Protein AF-A0A8J5D439-F1 (afdb_monomer_lite)

Structure (mmCIF, N/CA/C/O backbone):
data_AF-A0A8J5D439-F1
#
_entry.id   AF-A0A8J5D439-F1
#
loop_
_atom_site.group_PDB
_atom_site.id
_atom_site.type_symbol
_atom_site.label_atom_id
_atom_site.label_alt_id
_atom_site.label_comp_id
_atom_site.label_asym_id
_atom_site.label_entity_id
_atom_site.label_seq_id
_atom_site.pdbx_PDB_ins_code
_atom_site.Cartn_x
_atom_site.Cartn_y
_atom_site.Cartn_z
_atom_site.occupancy
_atom_site.B_iso_or_equiv
_atom_site.auth_seq_id
_atom_site.auth_comp_id
_atom_site.auth_asym_id
_atom_site.auth_atom_id
_atom_site.pdbx_PDB_model_num
ATOM 1 N N . MET A 1 1 ? -30.158 6.235 4.746 1.00 55.41 1 MET A N 1
ATOM 2 C CA . MET A 1 1 ? -29.825 7.606 5.210 1.00 55.41 1 MET A CA 1
ATOM 3 C C . MET A 1 1 ? -28.333 7.935 5.129 1.00 55.41 1 MET A C 1
ATOM 5 O O . MET A 1 1 ? -28.033 9.006 4.632 1.00 55.41 1 MET A O 1
ATOM 9 N N . ILE A 1 2 ? -27.408 7.058 5.553 1.00 62.84 2 ILE A N 1
ATOM 10 C CA . ILE A 1 2 ? -25.950 7.314 5.440 1.00 62.84 2 ILE A CA 1
ATOM 11 C C . ILE A 1 2 ? -25.369 6.934 4.065 1.00 62.84 2 ILE A C 1
ATOM 13 O O . ILE A 1 2 ? -24.533 7.663 3.552 1.00 62.84 2 ILE A O 1
ATOM 17 N N . LEU A 1 3 ? -25.813 5.827 3.459 1.00 65.00 3 LEU A N 1
ATOM 18 C CA . LEU A 1 3 ? -25.300 5.359 2.161 1.00 65.00 3 LEU A CA 1
ATOM 19 C C . LEU A 1 3 ? -26.271 5.671 1.010 1.00 65.00 3 LEU A C 1
ATOM 21 O O . LEU A 1 3 ? -25.867 6.266 0.022 1.00 65.00 3 LEU A O 1
ATOM 25 N N . ASP A 1 4 ? -27.566 5.395 1.196 1.00 68.25 4 ASP A N 1
ATOM 26 C CA . ASP A 1 4 ? -28.571 5.505 0.114 1.00 68.25 4 ASP A CA 1
ATOM 27 C C . ASP A 1 4 ? -29.513 6.720 0.260 1.00 68.25 4 ASP A C 1
ATOM 29 O O . ASP A 1 4 ? -30.624 6.761 -0.277 1.00 68.25 4 ASP A O 1
ATOM 33 N N . GLY A 1 5 ? -29.096 7.714 1.053 1.00 67.31 5 GLY A N 1
ATOM 34 C CA . GLY A 1 5 ? -29.868 8.934 1.297 1.00 67.31 5 GLY A CA 1
ATOM 35 C C . GLY A 1 5 ? -31.157 8.725 2.118 1.00 67.31 5 GLY A C 1
ATOM 36 O O . GLY A 1 5 ? -31.416 7.632 2.639 1.00 67.31 5 GLY A O 1
ATOM 37 N N . PRO A 1 6 ? -31.944 9.793 2.345 1.00 72.69 6 PRO A N 1
ATOM 38 C CA . PRO A 1 6 ? -33.105 9.770 3.241 1.00 72.69 6 PRO A CA 1
ATOM 39 C C . PRO A 1 6 ? -34.383 9.182 2.619 1.00 72.69 6 PRO A C 1
ATOM 41 O O . PRO A 1 6 ? -35.337 8.920 3.344 1.00 72.69 6 PRO A O 1
ATOM 44 N N . ASN A 1 7 ? -34.437 8.973 1.301 1.00 70.75 7 ASN A N 1
ATOM 45 C CA . ASN A 1 7 ? -35.656 8.532 0.622 1.00 70.7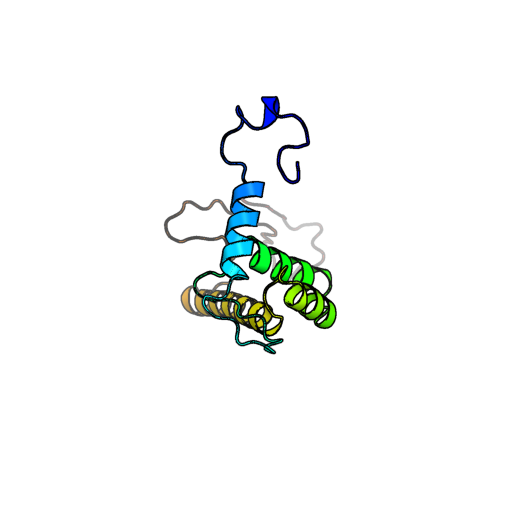5 7 ASN A CA 1
ATOM 46 C C . ASN A 1 7 ? -35.813 7.001 0.689 1.00 70.75 7 ASN A C 1
ATOM 48 O O . ASN A 1 7 ? -34.895 6.254 0.375 1.00 70.75 7 ASN A O 1
ATOM 52 N N . ILE A 1 8 ? -36.991 6.519 1.091 1.00 63.66 8 ILE A N 1
ATOM 53 C CA . ILE A 1 8 ? -37.266 5.083 1.246 1.00 63.66 8 ILE A CA 1
ATOM 54 C C . ILE A 1 8 ? -37.411 4.374 -0.110 1.00 63.66 8 ILE A C 1
ATOM 56 O O . ILE A 1 8 ? -37.122 3.189 -0.221 1.00 63.66 8 ILE A O 1
ATOM 60 N N . LYS A 1 9 ? -37.795 5.111 -1.165 1.00 64.62 9 LYS A N 1
ATOM 61 C CA . LYS A 1 9 ? -37.942 4.568 -2.526 1.00 64.62 9 LYS A CA 1
ATOM 62 C C . LYS A 1 9 ? -36.598 4.331 -3.225 1.00 64.62 9 LYS A C 1
ATOM 64 O O . LYS A 1 9 ? -36.529 3.467 -4.089 1.00 64.62 9 LYS A O 1
ATOM 69 N N . SER A 1 10 ? -35.539 5.058 -2.846 1.00 59.28 10 SER A N 1
ATOM 70 C CA . SER A 1 10 ? -34.174 4.816 -3.343 1.00 59.28 10 SER A CA 1
ATOM 71 C C . SER A 1 10 ? -33.482 3.649 -2.630 1.00 59.28 10 SER A C 1
ATOM 73 O O . SER A 1 10 ? -32.544 3.084 -3.169 1.00 59.28 10 SER A O 1
ATOM 75 N N . GLN A 1 11 ? -33.966 3.243 -1.451 1.00 59.56 11 GLN A N 1
ATOM 76 C CA . GLN A 1 11 ? -33.376 2.162 -0.647 1.00 59.56 11 GLN A CA 1
ATOM 77 C C . GLN A 1 11 ? -33.795 0.754 -1.098 1.00 59.56 11 GLN A C 1
ATOM 79 O O . GLN A 1 11 ? -33.165 -0.222 -0.709 1.00 59.56 11 GLN A O 1
ATOM 84 N N . SER A 1 12 ? -34.876 0.627 -1.873 1.00 57.31 12 SER A N 1
ATOM 85 C CA . SER A 1 12 ? -35.456 -0.674 -2.252 1.00 57.31 12 SER A CA 1
ATOM 86 C C . SER A 1 12 ? -35.091 -1.134 -3.668 1.00 57.31 12 SER A C 1
ATOM 88 O O . SER A 1 12 ? -35.396 -2.270 -4.019 1.00 57.31 12 SER A O 1
ATOM 90 N N . GLY A 1 13 ? -34.504 -0.252 -4.489 1.00 58.31 13 GLY A N 1
ATOM 91 C CA . GLY A 1 13 ? -34.258 -0.494 -5.917 1.00 58.31 13 GLY A CA 1
ATOM 92 C C . GLY A 1 13 ? -32.789 -0.662 -6.309 1.00 58.31 13 GLY A C 1
ATOM 93 O O . GLY A 1 13 ? -32.514 -1.336 -7.299 1.00 58.31 13 GLY A O 1
ATOM 94 N N . ASP A 1 14 ? -31.856 -0.097 -5.541 1.00 62.00 14 ASP A N 1
ATOM 95 C CA . ASP A 1 14 ? -30.428 -0.199 -5.840 1.00 62.00 14 ASP A CA 1
ATOM 96 C C . ASP A 1 14 ? -29.829 -1.452 -5.196 1.00 62.00 14 ASP A C 1
ATOM 98 O O . ASP A 1 14 ? -29.943 -1.694 -3.993 1.00 62.00 14 ASP A O 1
ATOM 102 N N . GLY A 1 15 ? -29.189 -2.278 -6.026 1.00 66.19 15 GLY A N 1
ATOM 103 C CA . GLY A 1 15 ? -28.398 -3.413 -5.567 1.00 66.19 15 GLY A CA 1
ATOM 104 C C . GLY A 1 15 ? -27.252 -2.977 -4.648 1.00 66.19 15 GLY A C 1
ATOM 105 O O . GLY A 1 15 ? -26.940 -1.797 -4.505 1.00 66.19 15 GLY A O 1
ATOM 106 N N . VAL A 1 16 ? -26.589 -3.950 -4.023 1.00 70.69 16 VAL A N 1
ATOM 107 C CA . VAL A 1 16 ? -25.477 -3.699 -3.097 1.00 70.69 16 VAL A CA 1
ATOM 108 C C . VAL A 1 16 ? -24.416 -2.792 -3.744 1.00 70.69 16 VAL A C 1
ATOM 110 O O . VAL A 1 16 ? -23.696 -3.208 -4.653 1.00 70.69 16 VAL A O 1
ATOM 113 N N . THR A 1 17 ? -24.289 -1.554 -3.258 1.00 81.25 17 THR A N 1
ATOM 114 C CA . THR A 1 17 ? -23.306 -0.600 -3.786 1.00 81.25 17 THR A CA 1
ATOM 115 C C . THR A 1 17 ? -21.889 -0.930 -3.299 1.00 81.25 17 THR A C 1
ATOM 117 O O . THR A 1 17 ? -21.675 -1.496 -2.220 1.00 81.25 17 THR A O 1
ATOM 120 N N . ARG A 1 18 ? -20.871 -0.541 -4.082 1.00 82.06 18 ARG A N 1
ATOM 121 C CA . ARG A 1 18 ? -19.452 -0.701 -3.700 1.00 82.06 18 ARG A CA 1
ATOM 122 C C . ARG A 1 18 ? -19.104 0.018 -2.393 1.00 82.06 18 ARG A C 1
ATOM 124 O O . ARG A 1 18 ? -18.247 -0.462 -1.649 1.00 82.06 18 ARG A O 1
ATOM 131 N N . ALA A 1 19 ? -19.775 1.135 -2.112 1.00 82.44 19 ALA A N 1
ATOM 132 C CA . ALA A 1 19 ? -19.631 1.865 -0.860 1.00 82.44 19 ALA A CA 1
ATOM 133 C C . ALA A 1 19 ? -20.133 1.012 0.312 1.00 82.44 19 ALA A C 1
ATOM 135 O O . ALA A 1 19 ? -19.385 0.795 1.261 1.00 82.44 19 ALA A O 1
ATOM 136 N N . THR A 1 20 ? -21.329 0.424 0.191 1.00 84.38 20 THR A N 1
ATOM 137 C CA . THR A 1 20 ? -21.895 -0.472 1.210 1.00 84.38 20 THR A CA 1
ATOM 138 C C . THR A 1 20 ? -20.994 -1.673 1.490 1.00 84.38 20 THR A C 1
ATOM 140 O O . THR A 1 20 ? -20.753 -1.991 2.655 1.00 84.38 20 THR A O 1
ATOM 143 N N . LEU A 1 21 ? -20.427 -2.303 0.454 1.00 85.81 21 LEU A N 1
ATOM 144 C CA . LEU A 1 21 ? -19.465 -3.402 0.630 1.00 85.81 21 LEU A CA 1
ATOM 145 C C . LEU A 1 21 ? -18.200 -2.951 1.356 1.00 85.81 21 LEU A C 1
ATOM 147 O O . LEU A 1 21 ? -17.787 -3.607 2.307 1.00 85.81 21 LEU A O 1
ATOM 151 N N . SER A 1 22 ? -17.617 -1.827 0.939 1.00 85.75 22 SER A N 1
ATOM 152 C CA . SER A 1 22 ? -16.405 -1.280 1.560 1.00 85.75 22 SER A CA 1
ATOM 153 C C . SER A 1 22 ? -16.639 -0.936 3.030 1.00 85.75 22 SER A C 1
ATOM 155 O O . SER A 1 22 ? -15.811 -1.259 3.877 1.00 85.75 22 SER A O 1
ATOM 157 N N . THR A 1 23 ? -17.791 -0.344 3.360 1.00 85.31 23 THR A N 1
ATOM 158 C CA . THR A 1 23 ? -18.168 -0.040 4.745 1.00 85.31 23 THR A CA 1
ATOM 159 C C . THR A 1 23 ? -18.406 -1.313 5.555 1.00 85.31 23 THR A C 1
ATOM 161 O O . THR A 1 23 ? -17.909 -1.417 6.672 1.00 85.31 23 THR A O 1
ATOM 164 N N . ALA A 1 24 ? -19.109 -2.309 5.009 1.00 86.56 24 ALA A N 1
ATOM 165 C CA . ALA A 1 24 ? -19.336 -3.583 5.693 1.00 86.56 24 ALA A CA 1
ATOM 166 C C . ALA A 1 24 ? -18.020 -4.326 5.970 1.00 86.56 24 ALA A C 1
ATOM 168 O O . ALA A 1 24 ? -17.798 -4.823 7.073 1.00 86.56 24 ALA A O 1
ATOM 169 N N . GLN A 1 25 ? -17.125 -4.355 4.985 1.00 86.75 25 GLN A N 1
ATOM 170 C CA . GLN A 1 25 ? -15.772 -4.881 5.111 1.00 86.75 25 GLN A CA 1
ATOM 171 C C . GLN A 1 25 ? -14.990 -4.133 6.198 1.00 86.75 25 GLN A C 1
ATOM 173 O O . GLN A 1 25 ? -14.427 -4.760 7.095 1.00 86.75 25 GLN A O 1
ATOM 178 N N . LEU A 1 26 ? -15.010 -2.799 6.177 1.00 86.50 26 LEU A N 1
ATOM 179 C CA . LEU A 1 26 ? -14.338 -1.975 7.179 1.00 86.50 26 LEU A CA 1
ATOM 180 C C . LEU A 1 26 ? -14.863 -2.248 8.595 1.00 86.50 26 LEU A C 1
ATOM 182 O O . LEU A 1 26 ? -14.077 -2.364 9.534 1.00 86.50 26 LEU A O 1
ATOM 186 N N . LEU A 1 27 ? -16.179 -2.409 8.751 1.00 85.25 27 LEU A N 1
ATOM 187 C CA . LEU A 1 27 ? -16.792 -2.801 10.020 1.00 85.25 27 LEU A CA 1
ATOM 188 C C . LEU A 1 27 ? -16.306 -4.182 10.470 1.00 85.25 27 LEU A C 1
ATOM 190 O O . LEU A 1 27 ? -15.975 -4.351 11.640 1.00 85.25 27 LEU A O 1
ATOM 194 N N . GLN A 1 28 ? -16.203 -5.157 9.562 1.00 83.31 28 GLN A N 1
ATOM 195 C CA . GLN A 1 28 ? -15.673 -6.485 9.889 1.00 83.31 28 GLN A CA 1
ATOM 196 C C . GLN A 1 28 ? -14.199 -6.442 10.306 1.00 83.31 28 GLN A C 1
ATOM 198 O O . GLN A 1 28 ? -13.830 -7.119 11.268 1.00 83.31 28 GLN A O 1
ATOM 203 N N . TYR A 1 29 ? -13.379 -5.644 9.620 1.00 82.88 29 TYR A N 1
ATOM 204 C CA . TYR A 1 29 ? -11.961 -5.450 9.930 1.00 82.88 29 TYR A CA 1
ATOM 205 C C . TYR A 1 29 ? -11.748 -4.832 11.318 1.00 82.88 29 TYR A C 1
ATOM 207 O O . TYR A 1 29 ? -10.877 -5.274 12.067 1.00 82.88 29 TYR A O 1
ATOM 215 N N . ASN A 1 30 ? -12.586 -3.854 11.673 1.00 80.62 30 ASN A N 1
ATOM 216 C CA . ASN A 1 30 ? -12.556 -3.166 12.964 1.00 80.62 30 ASN A CA 1
ATOM 217 C C . ASN A 1 30 ? -13.275 -3.934 14.091 1.00 80.62 30 ASN A C 1
ATOM 219 O O . ASN A 1 30 ? -13.079 -3.648 15.275 1.00 80.62 30 ASN A O 1
ATOM 223 N N . SER A 1 31 ? -14.136 -4.899 13.755 1.00 74.75 31 SER A N 1
ATOM 224 C CA . SER A 1 31 ? -14.892 -5.666 14.745 1.00 74.75 31 SER A CA 1
ATOM 225 C C . SER A 1 31 ? -14.001 -6.654 15.503 1.00 74.75 31 SER A C 1
ATOM 227 O O . SER A 1 31 ? -13.220 -7.402 14.919 1.00 74.75 31 SER A O 1
ATOM 229 N N . SER A 1 32 ? -14.167 -6.716 16.827 1.00 68.31 32 SER A N 1
ATOM 230 C CA . SER A 1 32 ? -13.517 -7.725 17.668 1.00 68.31 32 SER A CA 1
ATOM 231 C C . SER A 1 32 ? -14.566 -8.615 18.334 1.00 68.31 32 SER A C 1
ATOM 233 O O . SER A 1 32 ? -15.545 -8.125 18.888 1.00 68.31 32 SER A O 1
ATOM 235 N N . ILE A 1 33 ? -14.360 -9.938 18.284 1.00 61.69 33 ILE A N 1
ATOM 236 C CA . ILE A 1 33 ? -15.323 -10.945 18.780 1.00 61.69 33 ILE A CA 1
ATOM 237 C C . ILE A 1 33 ? -15.581 -10.782 20.290 1.00 61.69 33 ILE A C 1
ATOM 239 O O . ILE A 1 33 ? -16.681 -11.040 20.769 1.00 61.69 33 ILE A O 1
ATOM 243 N N . ARG A 1 34 ? -14.568 -10.352 21.056 1.00 61.62 34 ARG A N 1
ATOM 244 C CA . ARG A 1 34 ? -14.669 -10.048 22.492 1.00 61.62 34 ARG A CA 1
ATOM 245 C C . ARG A 1 34 ? -13.739 -8.887 22.836 1.00 61.62 34 ARG A C 1
ATOM 247 O O . ARG A 1 34 ? -12.524 -9.083 22.940 1.00 61.62 34 ARG A O 1
ATOM 254 N N . ARG A 1 35 ? -14.296 -7.693 23.041 1.00 61.44 35 ARG A N 1
ATOM 255 C CA . ARG A 1 35 ? -13.567 -6.566 23.638 1.00 61.44 35 ARG A CA 1
ATOM 256 C C . ARG A 1 35 ? -13.636 -6.714 25.156 1.00 61.44 35 ARG A C 1
ATOM 258 O O . ARG A 1 35 ? -14.727 -6.792 25.715 1.00 61.44 35 ARG A O 1
ATOM 265 N N . ARG A 1 36 ? -12.488 -6.802 25.834 1.00 64.38 36 ARG A N 1
ATOM 266 C CA . ARG A 1 36 ? -12.475 -6.734 27.305 1.00 64.38 36 ARG A CA 1
ATOM 267 C C . ARG A 1 36 ? -12.909 -5.328 27.719 1.00 64.38 36 ARG A C 1
ATOM 269 O O . ARG A 1 36 ? -12.472 -4.352 27.110 1.00 64.38 36 ARG A O 1
ATOM 276 N N . VAL A 1 37 ? -13.748 -5.229 28.745 1.00 63.31 37 VAL A N 1
ATOM 277 C CA . VAL A 1 37 ? -14.105 -3.943 29.358 1.00 63.31 37 VAL A CA 1
ATOM 278 C C . VAL A 1 37 ? -12.807 -3.247 29.791 1.00 63.31 37 VAL A C 1
ATOM 280 O O . VAL A 1 37 ? -11.976 -3.868 30.449 1.00 63.31 37 VAL A O 1
ATOM 283 N N . GLY A 1 38 ? -12.593 -2.006 29.343 1.00 67.50 38 GLY A N 1
ATOM 284 C CA . GLY A 1 38 ? -11.359 -1.238 29.584 1.00 67.50 38 GLY A CA 1
ATOM 285 C C . GLY A 1 38 ? -10.242 -1.403 28.539 1.00 67.50 38 GLY A C 1
ATOM 286 O O . GLY A 1 38 ? -9.194 -0.781 28.672 1.00 67.50 38 GLY A O 1
ATOM 287 N N . SER A 1 39 ? -10.433 -2.206 27.486 1.00 68.06 39 SER A N 1
ATOM 288 C CA . SER A 1 39 ? -9.440 -2.360 26.410 1.00 68.06 39 SER A CA 1
ATOM 289 C C . SER A 1 39 ? -9.508 -1.201 25.406 1.00 68.06 39 SER A C 1
ATOM 291 O O . SER A 1 39 ? -10.472 -1.067 24.645 1.00 68.06 39 SER A O 1
ATOM 293 N N . THR A 1 40 ? -8.449 -0.392 25.380 1.00 63.88 40 THR A N 1
ATOM 294 C CA . THR A 1 40 ? -8.216 0.680 24.394 1.00 63.88 40 THR A CA 1
ATOM 295 C C . THR A 1 40 ? -7.681 0.156 23.062 1.00 63.88 40 THR A C 1
ATOM 297 O O . THR A 1 40 ? -7.799 0.823 22.044 1.00 63.88 40 THR A O 1
ATOM 300 N N . THR A 1 41 ? -7.146 -1.063 23.049 1.00 60.56 41 THR A N 1
ATOM 301 C CA . THR A 1 41 ? -6.533 -1.687 21.878 1.00 60.56 41 THR A CA 1
ATOM 302 C C . THR A 1 41 ? -7.560 -2.016 20.798 1.00 60.56 41 THR A C 1
ATOM 304 O O . THR A 1 41 ? -8.460 -2.838 20.995 1.00 60.56 41 THR A O 1
ATOM 307 N N . VAL A 1 42 ? -7.399 -1.395 19.629 1.00 62.16 42 VAL A N 1
ATOM 308 C CA . VAL A 1 42 ? -8.140 -1.748 18.417 1.00 62.16 42 VAL A CA 1
ATOM 309 C C . VAL A 1 42 ? -7.577 -3.069 17.889 1.00 62.16 42 VAL A C 1
ATOM 311 O O . VAL A 1 42 ? -6.395 -3.178 17.569 1.00 62.16 42 VAL A O 1
ATOM 314 N N . ARG A 1 43 ? -8.404 -4.120 17.859 1.00 63.09 43 ARG A N 1
ATOM 315 C CA . ARG A 1 43 ? -8.005 -5.430 17.324 1.00 63.09 43 ARG A CA 1
ATOM 316 C C . ARG A 1 43 ? -8.373 -5.512 15.852 1.00 63.09 43 ARG A C 1
ATOM 318 O O . ARG A 1 43 ? -9.434 -6.019 15.510 1.00 63.09 43 ARG A O 1
ATOM 325 N N . HIS A 1 44 ? -7.466 -5.045 15.009 1.00 71.81 44 HIS A N 1
ATOM 326 C CA . HIS A 1 44 ? -7.514 -5.309 13.580 1.00 71.81 44 HIS A CA 1
ATOM 327 C C . HIS A 1 44 ? -7.117 -6.759 13.301 1.00 71.81 44 HIS A C 1
ATOM 329 O O . HIS A 1 44 ? -6.065 -7.223 13.749 1.00 71.81 44 HIS A O 1
ATOM 335 N N . ASN A 1 45 ? -7.967 -7.495 12.584 1.00 69.44 45 ASN A N 1
ATOM 336 C CA . ASN A 1 45 ? -7.627 -8.841 12.137 1.00 69.44 45 ASN A CA 1
ATOM 337 C C . ASN A 1 45 ? -6.907 -8.765 10.785 1.00 69.44 45 ASN A C 1
ATOM 339 O O . ASN A 1 45 ? -7.506 -8.358 9.792 1.00 69.44 45 ASN A O 1
ATOM 343 N N . LYS A 1 46 ? -5.645 -9.205 10.758 1.00 69.75 46 LYS A N 1
ATOM 344 C CA . LYS A 1 46 ? -4.797 -9.226 9.561 1.00 69.75 46 LYS A CA 1
ATOM 345 C C . LYS A 1 46 ? -5.387 -10.077 8.431 1.00 69.75 46 LYS A C 1
ATOM 347 O O . LYS A 1 46 ? -5.356 -9.662 7.280 1.00 69.75 46 LYS A O 1
ATOM 352 N N . ASP A 1 47 ? -6.011 -11.207 8.768 1.00 73.62 47 ASP A N 1
ATOM 353 C CA . ASP A 1 47 ? -6.666 -12.112 7.805 1.00 73.62 47 ASP A CA 1
ATOM 354 C C . ASP A 1 47 ? -7.946 -11.510 7.211 1.00 73.62 47 ASP A C 1
ATOM 356 O O . ASP A 1 47 ? -8.507 -12.020 6.243 1.00 73.62 47 ASP A O 1
ATOM 360 N N . ARG A 1 48 ? -8.435 -10.427 7.821 1.00 76.50 48 ARG A N 1
ATOM 361 C CA . ARG A 1 48 ? -9.588 -9.653 7.366 1.00 76.50 48 ARG A CA 1
ATOM 362 C C . ARG A 1 48 ? -9.179 -8.243 6.968 1.00 76.50 48 ARG A C 1
ATOM 364 O O . ARG A 1 48 ? -10.034 -7.365 6.982 1.00 76.50 48 ARG A O 1
ATOM 371 N N . GLU A 1 49 ? -7.900 -7.999 6.672 1.00 82.69 49 GLU A N 1
ATOM 372 C CA . GLU A 1 49 ? -7.469 -6.725 6.103 1.00 82.69 49 GLU A CA 1
ATOM 373 C C . GLU A 1 49 ? -8.280 -6.450 4.840 1.00 82.69 49 GLU A C 1
ATOM 375 O O . GLU A 1 49 ? -8.405 -7.291 3.949 1.00 82.69 49 GLU A O 1
ATOM 380 N N . THR A 1 50 ? -8.877 -5.266 4.787 1.00 85.50 50 THR A N 1
ATOM 381 C CA . THR A 1 50 ? -9.760 -4.901 3.685 1.00 85.50 50 THR A CA 1
ATOM 382 C C . THR A 1 50 ? -9.016 -4.016 2.694 1.00 85.50 50 THR A C 1
ATOM 384 O O . THR A 1 50 ? -8.100 -3.287 3.090 1.00 85.50 50 THR A O 1
ATOM 387 N N . PRO A 1 51 ? -9.385 -4.047 1.400 1.00 89.06 51 PRO A N 1
ATOM 388 C CA . PRO A 1 51 ? -8.672 -3.278 0.383 1.00 89.06 51 PRO A CA 1
ATOM 389 C C . PRO A 1 51 ? -8.617 -1.775 0.684 1.00 89.06 51 PRO A C 1
ATOM 391 O O . PRO A 1 51 ? -7.618 -1.127 0.388 1.00 89.06 51 PRO A O 1
ATOM 394 N N . LEU A 1 52 ? -9.668 -1.221 1.300 1.00 91.19 52 LEU A N 1
ATOM 395 C CA . LEU A 1 52 ? -9.789 0.215 1.543 1.00 91.19 52 LEU A CA 1
ATOM 396 C C . LEU A 1 52 ? -8.750 0.750 2.560 1.00 91.19 52 LEU A C 1
ATOM 398 O O . LEU A 1 52 ? -7.984 1.625 2.167 1.00 91.19 52 LEU A O 1
ATOM 402 N N . PRO A 1 53 ? -8.634 0.247 3.807 1.00 92.12 53 PRO A N 1
ATOM 403 C CA . PRO A 1 53 ? -7.588 0.661 4.749 1.00 92.12 53 PRO A CA 1
ATOM 404 C C . PRO A 1 53 ? -6.162 0.482 4.234 1.00 92.12 53 PRO A C 1
ATOM 406 O O . PRO A 1 53 ? -5.313 1.328 4.509 1.00 92.12 53 PRO A O 1
ATOM 409 N N . ILE A 1 54 ? -5.894 -0.592 3.478 1.00 93.81 54 ILE A N 1
ATOM 410 C CA . ILE A 1 54 ? -4.587 -0.801 2.837 1.00 93.81 54 ILE A CA 1
ATOM 411 C C . ILE A 1 54 ? -4.328 0.320 1.830 1.00 93.81 54 ILE A C 1
ATOM 413 O O . ILE A 1 54 ? -3.283 0.968 1.876 1.00 93.81 54 ILE A O 1
ATOM 417 N N . TYR A 1 55 ? -5.289 0.566 0.935 1.00 95.19 55 TYR A N 1
ATOM 418 C CA . TYR A 1 55 ? -5.182 1.598 -0.090 1.00 95.19 55 TYR A CA 1
ATOM 419 C C . TYR A 1 55 ? -5.009 2.993 0.519 1.00 95.19 55 TYR A C 1
ATOM 421 O O . TYR A 1 55 ? -4.137 3.741 0.077 1.00 95.19 55 TYR A O 1
ATOM 429 N N . VAL A 1 56 ? -5.794 3.331 1.547 1.00 95.88 56 VAL A N 1
ATOM 430 C CA . VAL A 1 56 ? -5.685 4.601 2.279 1.00 95.88 56 VAL A CA 1
ATOM 431 C C . VAL A 1 56 ? -4.292 4.738 2.888 1.00 95.88 56 VAL A C 1
ATOM 433 O O . VAL A 1 56 ? -3.623 5.737 2.626 1.00 95.88 56 VAL A O 1
ATOM 436 N N . GLY A 1 57 ? -3.820 3.726 3.622 1.00 96.31 57 GLY A N 1
ATOM 437 C CA . GLY A 1 57 ? -2.508 3.752 4.268 1.00 96.31 57 GLY A CA 1
ATOM 438 C C . GLY A 1 57 ? -1.358 3.924 3.274 1.00 96.31 57 GLY A C 1
ATOM 439 O O . GLY A 1 57 ? -0.541 4.834 3.420 1.00 96.31 57 GLY A O 1
ATOM 440 N N . LEU A 1 58 ? -1.330 3.109 2.215 1.00 97.12 58 LEU A N 1
ATOM 441 C CA . LEU A 1 58 ? -0.303 3.187 1.168 1.00 97.12 58 LEU A CA 1
ATOM 442 C C . LEU A 1 58 ? -0.350 4.521 0.414 1.00 97.12 58 LEU A C 1
ATOM 444 O O . LEU A 1 58 ? 0.690 5.138 0.196 1.00 97.12 58 LEU A O 1
ATOM 448 N N . THR A 1 59 ? -1.540 4.996 0.037 1.00 97.62 59 THR A N 1
ATOM 449 C CA . THR A 1 59 ? -1.697 6.229 -0.752 1.00 97.62 59 THR A CA 1
ATOM 450 C C . THR A 1 59 ? -1.317 7.465 0.054 1.00 97.62 59 THR A C 1
ATOM 452 O O . THR A 1 59 ? -0.605 8.339 -0.446 1.00 97.62 59 THR A O 1
ATOM 455 N N . VAL A 1 60 ? -1.772 7.553 1.307 1.00 97.69 60 VAL A N 1
ATOM 456 C CA . VAL A 1 60 ? -1.422 8.667 2.196 1.00 97.69 60 VAL A CA 1
ATOM 457 C C . VAL A 1 60 ? 0.072 8.649 2.484 1.00 97.69 60 VAL A C 1
ATOM 459 O O . VAL A 1 60 ? 0.711 9.703 2.408 1.00 97.69 60 VAL A O 1
ATOM 462 N N . HIS A 1 61 ? 0.647 7.470 2.742 1.00 97.50 61 HIS A N 1
ATOM 463 C CA . HIS A 1 61 ? 2.080 7.348 2.953 1.00 97.50 61 HIS A CA 1
ATOM 464 C C . HIS A 1 61 ? 2.848 7.795 1.715 1.00 97.50 61 HIS A C 1
ATOM 466 O O . HIS A 1 61 ? 3.667 8.686 1.854 1.00 97.50 61 HIS A O 1
ATOM 472 N N . ALA A 1 62 ? 2.526 7.298 0.517 1.00 96.56 62 ALA A N 1
ATOM 473 C CA . ALA A 1 62 ? 3.218 7.652 -0.724 1.00 96.56 62 ALA A CA 1
ATOM 474 C C . ALA A 1 62 ? 3.177 9.156 -1.044 1.00 96.56 62 ALA A C 1
ATOM 476 O O . ALA A 1 62 ? 4.142 9.695 -1.582 1.00 96.56 62 ALA A O 1
ATOM 477 N N . ARG A 1 63 ? 2.079 9.844 -0.700 1.00 97.75 63 ARG A N 1
ATOM 478 C CA . ARG A 1 63 ? 1.898 11.278 -0.987 1.00 97.75 63 ARG A CA 1
ATOM 479 C C . ARG A 1 63 ? 2.479 12.213 0.066 1.00 97.75 63 ARG A C 1
ATOM 481 O O . ARG A 1 63 ? 2.778 13.356 -0.255 1.00 97.75 63 ARG A O 1
ATOM 488 N N . THR A 1 64 ? 2.554 11.779 1.323 1.00 97.12 64 THR A N 1
ATOM 489 C CA . THR A 1 64 ? 2.884 12.684 2.440 1.00 97.12 64 THR A CA 1
ATOM 490 C C . THR A 1 64 ? 4.150 12.306 3.185 1.00 97.12 64 THR A C 1
ATOM 492 O O . THR A 1 64 ? 4.762 13.179 3.790 1.00 97.12 64 THR A O 1
ATOM 495 N N . TRP A 1 65 ? 4.512 11.022 3.186 1.00 94.62 65 TRP A N 1
ATOM 496 C CA . TRP A 1 65 ? 5.627 10.447 3.943 1.00 94.62 65 TRP A CA 1
ATOM 497 C C . TRP A 1 65 ? 5.527 10.718 5.459 1.00 94.62 65 TRP A C 1
ATOM 499 O O . TRP A 1 65 ? 6.509 10.624 6.191 1.00 94.62 65 TRP A O 1
ATOM 509 N N . LYS A 1 66 ? 4.324 11.038 5.964 1.00 96.88 66 LYS A N 1
ATOM 510 C CA . LYS A 1 66 ? 4.080 11.370 7.374 1.00 96.88 66 LYS A CA 1
ATOM 511 C C . LYS A 1 66 ? 3.572 10.158 8.143 1.00 96.88 66 LYS A C 1
ATOM 513 O O . LYS A 1 66 ? 2.406 9.792 8.018 1.00 96.88 66 LYS A O 1
ATOM 518 N N . ARG A 1 67 ? 4.427 9.585 8.993 1.00 97.19 67 ARG A N 1
ATOM 519 C CA . ARG A 1 67 ? 4.054 8.493 9.907 1.00 97.19 67 ARG A CA 1
ATOM 520 C C . ARG A 1 67 ? 2.883 8.86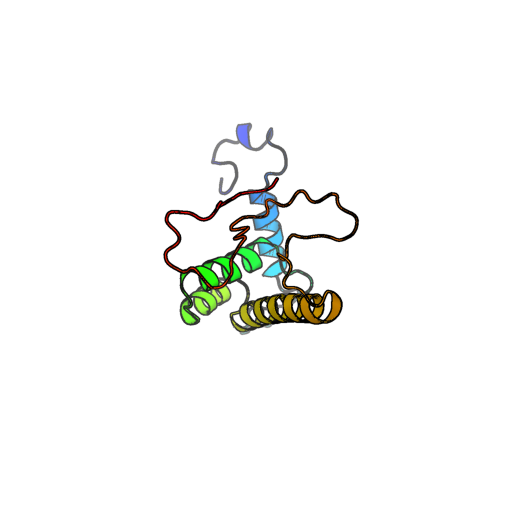9 10.813 1.00 97.19 67 ARG A C 1
ATOM 522 O O . ARG A 1 67 ? 1.909 8.133 10.870 1.00 97.19 67 ARG A O 1
ATOM 529 N N . ASP A 1 68 ? 2.957 10.025 11.467 1.00 97.56 68 ASP A N 1
ATOM 530 C CA . ASP A 1 68 ? 1.976 10.414 12.489 1.00 97.56 68 ASP A CA 1
ATOM 531 C C . ASP A 1 68 ? 0.556 10.567 11.914 1.00 97.56 68 ASP A C 1
ATOM 533 O O . ASP A 1 68 ? -0.431 10.316 12.598 1.00 97.56 68 ASP A O 1
ATOM 537 N N . LEU A 1 69 ? 0.442 10.916 10.627 1.00 97.69 69 LEU A N 1
ATOM 538 C CA . LEU A 1 69 ? -0.840 10.957 9.923 1.00 97.69 69 LEU A CA 1
ATOM 539 C C . LEU A 1 69 ? -1.416 9.550 9.701 1.00 97.69 69 LEU A C 1
ATOM 541 O O . LEU A 1 69 ? -2.621 9.355 9.836 1.00 97.69 69 LEU A O 1
ATOM 545 N N . ILE A 1 70 ? -0.569 8.573 9.369 1.00 97.19 70 ILE A N 1
ATOM 546 C CA . ILE A 1 70 ?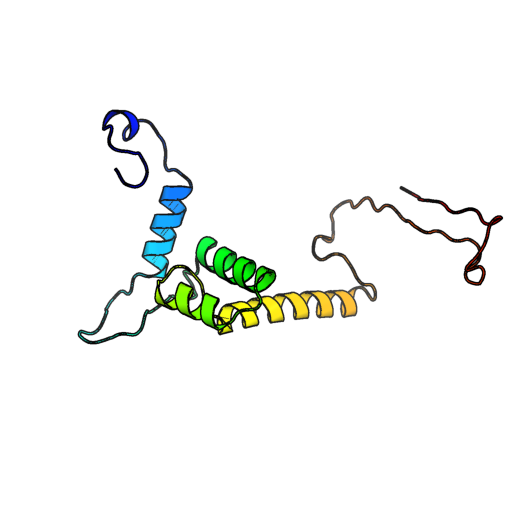 -0.987 7.173 9.220 1.00 97.19 70 ILE A CA 1
ATOM 547 C C . ILE A 1 70 ? -1.428 6.600 10.565 1.00 97.19 70 ILE A C 1
ATOM 549 O O . ILE A 1 70 ? -2.484 5.980 10.624 1.00 97.19 70 ILE A O 1
ATOM 553 N N . GLU A 1 71 ? -0.666 6.850 11.630 1.00 95.62 71 GLU A N 1
ATOM 554 C CA . GLU A 1 71 ? -1.020 6.427 12.992 1.00 95.62 71 GLU A CA 1
ATOM 555 C C . GLU A 1 71 ? -2.361 7.033 13.434 1.00 95.62 71 GLU A C 1
ATOM 557 O O . GLU A 1 71 ? -3.249 6.306 13.866 1.00 95.62 71 GLU A O 1
ATOM 562 N N . MET A 1 72 ? -2.590 8.330 13.191 1.00 96.00 72 MET A N 1
ATOM 563 C CA . MET A 1 72 ? -3.886 8.964 13.468 1.00 96.00 72 MET A CA 1
ATOM 564 C C . MET A 1 72 ? -5.046 8.287 12.715 1.00 96.00 72 MET A C 1
ATOM 566 O O . MET A 1 72 ? -6.105 8.036 13.288 1.00 96.00 72 MET A O 1
ATOM 570 N N . LEU A 1 73 ? -4.873 7.989 11.423 1.00 94.75 73 LEU A N 1
ATOM 571 C CA . LEU A 1 73 ? -5.903 7.311 10.627 1.00 94.75 73 LEU A CA 1
ATOM 572 C C . LEU A 1 73 ? -6.118 5.860 11.074 1.00 94.75 73 LEU A C 1
ATOM 574 O O . LEU A 1 73 ? -7.240 5.355 11.007 1.00 94.75 73 LEU A O 1
ATOM 578 N N . PHE A 1 74 ? -5.057 5.189 11.513 1.00 92.25 74 PHE A N 1
ATOM 579 C CA . PHE A 1 74 ? -5.115 3.844 12.068 1.00 92.25 74 PHE A CA 1
ATOM 580 C C . PHE A 1 74 ? -5.884 3.813 13.392 1.00 92.25 74 PHE A C 1
ATOM 582 O O . PHE A 1 74 ? -6.766 2.969 13.549 1.00 92.25 74 PHE A O 1
ATOM 589 N N . ASP A 1 75 ? -5.628 4.765 14.290 1.00 89.69 75 ASP A N 1
ATOM 590 C CA . ASP A 1 75 ? -6.338 4.902 15.568 1.00 89.69 75 ASP A CA 1
ATOM 591 C C . ASP A 1 75 ? -7.841 5.162 15.372 1.00 89.69 75 ASP A C 1
ATOM 593 O O . ASP A 1 75 ? -8.672 4.701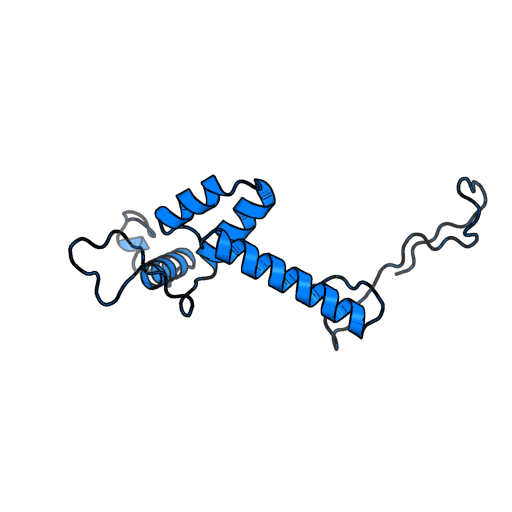 16.157 1.00 89.69 75 ASP A O 1
ATOM 597 N N . LEU A 1 76 ? -8.207 5.848 14.284 1.00 90.50 76 LEU A N 1
ATOM 598 C CA . LEU A 1 76 ? -9.598 6.048 13.861 1.00 90.50 76 LEU A CA 1
ATOM 599 C C . LEU A 1 76 ? -10.215 4.824 13.154 1.00 90.50 76 LEU A C 1
ATOM 601 O O . LEU A 1 76 ? -11.395 4.858 12.801 1.00 90.50 76 LEU A O 1
ATOM 605 N N . GLY A 1 77 ? -9.448 3.753 12.921 1.00 87.81 77 GLY A N 1
ATOM 606 C CA . GLY A 1 77 ? -9.902 2.546 12.220 1.00 87.81 77 GLY A CA 1
ATOM 607 C C . GLY A 1 77 ? -10.077 2.724 10.706 1.00 87.81 77 GLY A C 1
ATOM 608 O O . GLY A 1 77 ? -10.781 1.939 10.067 1.00 87.81 77 GLY A O 1
ATOM 609 N N . LEU A 1 78 ? -9.472 3.768 10.128 1.00 90.31 78 LEU A N 1
ATOM 610 C CA . LEU A 1 78 ? -9.597 4.148 8.712 1.00 90.31 78 LEU A CA 1
ATOM 611 C C . LEU A 1 78 ? -8.424 3.665 7.846 1.00 90.31 78 LEU A C 1
ATOM 613 O O . LEU A 1 78 ? -8.531 3.646 6.621 1.00 90.31 78 LEU A O 1
ATOM 617 N N . SER A 1 79 ? -7.308 3.286 8.469 1.00 92.88 79 SER A N 1
ATOM 618 C CA . SER A 1 79 ? -6.081 2.834 7.806 1.00 92.88 79 SER A CA 1
ATOM 619 C C . SER A 1 79 ? -5.529 1.566 8.464 1.00 92.88 79 SER A C 1
ATOM 621 O O . SER A 1 79 ? -5.935 1.183 9.561 1.00 92.88 79 SER A O 1
ATOM 623 N N . ILE A 1 80 ? -4.588 0.911 7.786 1.00 93.00 80 ILE A N 1
ATOM 624 C CA . ILE A 1 80 ? -3.628 -0.019 8.402 1.00 93.00 80 ILE A CA 1
ATOM 625 C C . ILE A 1 80 ? -2.540 0.752 9.172 1.00 93.00 80 ILE A C 1
ATOM 627 O O . ILE A 1 80 ? -2.367 1.953 8.954 1.00 93.00 80 ILE A O 1
ATOM 631 N N . SER A 1 81 ? -1.820 0.069 10.071 1.00 93.25 81 SER A N 1
ATOM 632 C CA . SER A 1 81 ? -0.757 0.693 10.872 1.00 93.25 81 SER A CA 1
ATOM 633 C C . SER A 1 81 ? 0.427 1.098 10.002 1.00 93.25 81 SER A C 1
ATOM 635 O O . SER A 1 81 ? 0.641 0.520 8.928 1.00 93.25 81 SER A O 1
ATOM 637 N N . TYR A 1 82 ? 1.241 2.041 10.478 1.00 95.88 82 TYR A N 1
ATOM 638 C CA . TYR A 1 82 ? 2.436 2.444 9.742 1.00 95.88 82 TYR A CA 1
ATOM 639 C C . TYR A 1 82 ? 3.406 1.275 9.531 1.00 95.88 82 TYR A C 1
ATOM 641 O O . TYR A 1 82 ? 3.902 1.070 8.425 1.00 95.88 82 TYR A O 1
ATOM 649 N N . ASP A 1 83 ? 3.604 0.437 10.549 1.00 95.31 83 ASP A N 1
ATOM 650 C CA . ASP A 1 83 ? 4.438 -0.765 10.430 1.00 95.31 83 ASP A CA 1
ATOM 651 C C . ASP A 1 83 ? 3.933 -1.710 9.335 1.00 95.31 83 ASP A C 1
ATOM 653 O O . ASP A 1 83 ? 4.719 -2.317 8.605 1.00 95.31 83 ASP A O 1
ATOM 657 N N . ARG A 1 84 ? 2.607 -1.823 9.176 1.00 94.12 84 ARG A N 1
ATOM 658 C CA . ARG A 1 84 ? 2.014 -2.642 8.119 1.00 94.12 84 ARG A CA 1
ATOM 659 C C . ARG A 1 84 ? 2.212 -2.019 6.740 1.00 94.12 84 ARG A C 1
ATOM 661 O O . ARG A 1 84 ? 2.515 -2.766 5.810 1.00 94.12 84 ARG A O 1
ATOM 668 N N . VAL A 1 85 ? 2.094 -0.693 6.616 1.00 96.12 85 VAL A N 1
ATOM 669 C CA . VAL A 1 85 ? 2.443 0.051 5.391 1.00 96.12 85 VAL A CA 1
ATOM 670 C C . VAL A 1 85 ? 3.885 -0.255 4.995 1.00 96.12 85 VAL A C 1
ATOM 672 O O . VAL A 1 85 ? 4.124 -0.698 3.874 1.00 96.12 85 VAL A O 1
ATOM 675 N N . MET A 1 86 ? 4.829 -0.112 5.928 1.00 97.44 86 MET A N 1
ATOM 676 C CA . MET A 1 86 ? 6.243 -0.389 5.672 1.00 97.44 86 MET A CA 1
ATOM 677 C C . MET A 1 86 ? 6.482 -1.849 5.294 1.00 97.44 86 MET A C 1
ATOM 679 O O . MET A 1 86 ? 7.173 -2.112 4.316 1.00 97.44 86 MET A O 1
ATOM 683 N N . ALA A 1 87 ? 5.860 -2.800 5.994 1.00 96.12 87 ALA A N 1
ATOM 684 C CA . ALA A 1 87 ? 5.987 -4.219 5.670 1.00 96.12 87 ALA A CA 1
ATOM 685 C C . ALA A 1 87 ? 5.504 -4.546 4.245 1.00 96.12 87 ALA A C 1
ATOM 687 O O . ALA A 1 87 ? 6.132 -5.349 3.554 1.00 96.12 87 ALA A O 1
ATOM 688 N N . ILE A 1 88 ? 4.405 -3.929 3.793 1.00 94.94 88 ILE A N 1
ATOM 689 C CA . ILE A 1 88 ? 3.907 -4.093 2.420 1.00 94.94 88 ILE A CA 1
ATOM 690 C C . ILE A 1 88 ? 4.883 -3.455 1.425 1.00 94.94 88 ILE A C 1
ATOM 692 O O . ILE A 1 88 ? 5.285 -4.126 0.476 1.00 94.94 88 ILE A O 1
ATOM 696 N N . SER A 1 89 ? 5.318 -2.215 1.662 1.00 95.38 89 SER A N 1
ATOM 697 C CA . SER A 1 89 ? 6.275 -1.513 0.794 1.00 95.38 89 SER A CA 1
ATOM 698 C C . SER A 1 89 ? 7.595 -2.274 0.653 1.00 95.38 89 SER A C 1
ATOM 700 O O . SER A 1 89 ? 8.080 -2.475 -0.459 1.00 95.38 89 SER A O 1
ATOM 702 N N . THR A 1 90 ? 8.148 -2.770 1.762 1.00 96.88 90 THR A N 1
ATOM 703 C CA . THR A 1 90 ? 9.350 -3.610 1.763 1.00 96.88 90 THR A CA 1
ATOM 704 C C . THR A 1 90 ? 9.111 -4.911 1.008 1.00 96.88 90 THR A C 1
ATOM 706 O O . THR A 1 90 ? 9.939 -5.294 0.189 1.00 96.88 90 THR A O 1
ATOM 709 N N . SER A 1 91 ? 7.971 -5.578 1.215 1.00 95.44 91 SER A N 1
ATOM 710 C CA . SER A 1 91 ? 7.646 -6.798 0.467 1.00 95.44 91 SER A CA 1
ATOM 711 C C . SER A 1 91 ? 7.536 -6.547 -1.038 1.00 95.44 91 SER A C 1
ATOM 713 O O . SER A 1 91 ? 7.954 -7.403 -1.814 1.00 95.44 91 SER A O 1
ATOM 715 N N . MET A 1 92 ? 6.981 -5.408 -1.460 1.00 92.75 92 MET A N 1
ATOM 716 C CA . MET A 1 92 ? 6.914 -5.028 -2.874 1.00 92.75 92 MET A CA 1
ATOM 717 C C . MET A 1 92 ? 8.311 -4.767 -3.442 1.00 92.75 92 MET A C 1
ATOM 719 O O . MET A 1 92 ? 8.638 -5.302 -4.497 1.00 92.75 92 MET A O 1
ATOM 723 N N . GLY A 1 93 ? 9.150 -4.013 -2.725 1.00 93.12 93 GLY A N 1
ATOM 724 C CA . GLY A 1 93 ? 10.535 -3.760 -3.128 1.00 93.12 93 GLY A CA 1
ATOM 725 C C . GLY A 1 93 ? 11.349 -5.049 -3.250 1.00 93.12 93 GLY A C 1
ATOM 726 O O . GLY A 1 93 ? 12.005 -5.268 -4.263 1.00 93.12 93 GLY A O 1
ATOM 727 N N . ASN A 1 94 ? 11.228 -5.951 -2.275 1.00 95.38 94 ASN A N 1
ATOM 728 C CA . ASN A 1 94 ? 11.912 -7.243 -2.304 1.00 95.38 94 ASN A CA 1
ATOM 729 C C . ASN A 1 94 ? 11.498 -8.085 -3.514 1.00 95.38 94 ASN A C 1
ATOM 731 O O . ASN A 1 94 ? 12.365 -8.667 -4.154 1.00 95.38 94 ASN A O 1
ATOM 735 N N . ARG A 1 95 ? 10.210 -8.101 -3.884 1.00 91.75 95 ARG A N 1
ATOM 736 C CA . ARG A 1 95 ? 9.744 -8.811 -5.089 1.00 91.75 95 ARG A CA 1
ATOM 737 C C . ARG A 1 95 ? 10.348 -8.253 -6.374 1.00 91.75 95 ARG A C 1
ATOM 739 O O . ARG A 1 95 ? 10.690 -9.029 -7.257 1.00 91.75 95 ARG A O 1
ATOM 746 N N . VAL A 1 96 ? 10.498 -6.931 -6.473 1.00 91.50 96 VAL A N 1
ATOM 747 C CA . VAL A 1 96 ? 11.171 -6.299 -7.620 1.00 91.50 96 VAL A CA 1
ATOM 748 C C . VAL A 1 96 ? 12.647 -6.697 -7.656 1.00 91.50 96 VAL A C 1
ATOM 750 O O . VAL A 1 96 ? 13.155 -7.062 -8.712 1.00 91.50 96 VAL A O 1
ATOM 753 N N . CYS A 1 97 ? 13.328 -6.708 -6.506 1.00 93.31 97 CYS A N 1
ATOM 754 C CA . CYS A 1 97 ? 14.705 -7.192 -6.422 1.00 93.31 97 CYS A CA 1
ATOM 755 C C . CYS A 1 97 ? 14.810 -8.670 -6.821 1.00 93.31 97 CYS A C 1
ATOM 757 O O . CYS A 1 97 ? 15.687 -9.028 -7.597 1.00 93.31 97 CYS A O 1
ATOM 759 N N . GLU A 1 98 ? 13.936 -9.539 -6.319 1.00 92.81 98 GLU A N 1
ATOM 760 C CA . GLU A 1 98 ? 13.905 -10.963 -6.681 1.00 92.81 98 GLU A CA 1
ATOM 761 C C . GLU A 1 98 ? 13.678 -11.165 -8.182 1.00 92.81 98 GLU A C 1
ATOM 763 O O . GLU A 1 98 ? 14.329 -12.012 -8.789 1.00 92.81 98 GLU A O 1
ATOM 768 N N . GLN A 1 99 ? 12.785 -10.375 -8.785 1.00 90.00 99 GLN A N 1
ATOM 769 C CA . GLN A 1 99 ? 12.565 -10.389 -10.227 1.00 90.00 99 GLN A CA 1
ATOM 770 C C . GLN A 1 99 ? 13.825 -9.971 -10.987 1.00 90.00 99 GLN A C 1
ATOM 772 O O . GLN A 1 99 ? 14.236 -10.682 -11.894 1.00 90.00 99 GLN A O 1
ATOM 777 N N . TYR A 1 100 ? 14.494 -8.895 -10.571 1.00 92.06 100 TYR A N 1
ATOM 778 C CA . TYR A 1 100 ? 15.759 -8.476 -11.175 1.00 92.06 100 TYR A CA 1
ATOM 779 C C . TYR A 1 100 ? 16.835 -9.571 -11.115 1.00 92.06 100 TYR A C 1
ATOM 781 O O . TYR A 1 100 ? 17.507 -9.821 -12.107 1.00 92.06 100 TYR A O 1
ATOM 789 N N . HIS A 1 101 ? 16.989 -10.262 -9.981 1.00 93.75 101 HIS A N 1
ATOM 790 C CA . HIS A 1 101 ? 17.970 -11.350 -9.871 1.00 93.75 101 HIS A CA 1
ATOM 791 C C . HIS A 1 101 ? 17.635 -12.555 -10.760 1.00 93.75 101 HIS A C 1
ATOM 793 O O . HIS A 1 101 ? 18.537 -13.310 -11.110 1.00 93.75 101 HIS A O 1
ATOM 799 N N . ARG A 1 102 ? 16.354 -12.768 -11.084 1.00 90.62 102 ARG A N 1
ATOM 800 C CA . ARG A 1 102 ? 15.914 -13.843 -11.981 1.00 90.62 102 ARG A CA 1
ATOM 801 C C . ARG A 1 102 ? 16.094 -13.465 -13.447 1.00 90.62 102 ARG A C 1
ATOM 803 O O . ARG A 1 102 ? 16.561 -14.288 -14.225 1.00 90.62 102 ARG A O 1
ATOM 810 N N . ASP A 1 103 ? 15.685 -12.253 -13.797 1.00 89.25 103 ASP A N 1
ATOM 811 C CA . ASP A 1 103 ? 15.575 -11.804 -15.183 1.00 89.25 103 ASP A CA 1
ATOM 812 C C . ASP A 1 103 ? 16.888 -11.157 -15.673 1.00 89.25 103 ASP A C 1
ATOM 814 O O . ASP A 1 103 ? 17.062 -10.947 -16.869 1.00 89.25 103 ASP A O 1
ATOM 818 N N . GLU A 1 104 ? 17.797 -10.809 -14.750 1.00 92.12 104 GLU A N 1
ATOM 819 C CA . GLU A 1 104 ? 19.035 -10.037 -14.970 1.00 92.12 104 GLU A CA 1
ATOM 820 C C . GLU A 1 104 ? 18.807 -8.660 -15.626 1.00 92.12 104 GLU A C 1
ATOM 822 O O . GLU A 1 104 ? 19.734 -7.996 -16.091 1.00 92.12 104 GLU A O 1
ATOM 827 N N . VAL A 1 105 ? 17.558 -8.192 -15.619 1.00 87.56 105 VAL A N 1
ATOM 828 C CA . VAL A 1 105 ? 17.126 -6.907 -16.161 1.00 87.56 105 VAL A CA 1
ATOM 829 C C . VAL A 1 105 ? 16.047 -6.305 -15.268 1.00 87.56 105 VAL A C 1
ATOM 831 O O . VAL A 1 105 ? 15.289 -7.002 -14.592 1.00 87.56 105 VAL A O 1
ATOM 834 N N . VAL A 1 106 ? 15.985 -4.975 -15.228 1.00 86.50 106 VAL A N 1
ATOM 835 C CA . VAL A 1 106 ? 14.913 -4.276 -14.519 1.00 86.50 106 VAL A CA 1
ATOM 836 C C . VAL A 1 106 ? 13.664 -4.278 -15.393 1.00 86.50 106 VAL A C 1
ATOM 838 O O . VAL A 1 106 ? 13.598 -3.588 -16.408 1.00 86.50 106 VAL A O 1
ATOM 841 N N . CYS A 1 107 ? 12.660 -5.030 -14.960 1.00 84.69 107 CYS A N 1
ATOM 842 C CA . CYS A 1 107 ? 11.345 -5.073 -15.582 1.00 84.69 107 CYS A CA 1
ATOM 843 C C . CYS A 1 107 ? 10.362 -4.149 -14.842 1.00 84.69 107 CYS A C 1
ATOM 845 O O . CYS A 1 107 ? 10.382 -4.086 -13.607 1.00 84.69 107 CYS A O 1
ATOM 847 N N . PRO A 1 108 ? 9.448 -3.465 -15.553 1.00 86.94 108 PRO A N 1
ATOM 848 C CA . PRO A 1 108 ? 8.297 -2.832 -14.923 1.00 86.94 108 PRO A CA 1
ATOM 849 C C . PRO A 1 108 ? 7.499 -3.857 -14.089 1.00 86.94 108 PRO A C 1
ATOM 851 O O . PRO A 1 108 ? 7.232 -4.946 -14.592 1.00 86.94 108 PRO A O 1
ATOM 854 N N . PRO A 1 109 ? 7.053 -3.542 -12.856 1.00 84.69 109 PRO A N 1
ATOM 855 C CA . PRO A 1 109 ? 6.359 -4.515 -11.994 1.00 84.69 109 PRO A CA 1
ATOM 856 C C . PRO A 1 109 ? 5.014 -5.018 -12.539 1.00 84.69 109 PRO A C 1
ATOM 858 O O . PRO A 1 109 ? 4.446 -5.975 -12.022 1.00 84.69 109 PRO A O 1
ATOM 861 N N . ASN A 1 110 ? 4.460 -4.332 -13.538 1.00 84.31 110 ASN A N 1
ATOM 862 C CA . ASN A 1 110 ? 3.253 -4.729 -14.259 1.00 84.31 110 ASN A CA 1
ATOM 863 C C . ASN A 1 110 ? 3.541 -5.664 -15.448 1.00 84.31 110 ASN A C 1
ATOM 865 O O . ASN A 1 110 ? 2.594 -6.160 -16.057 1.00 84.31 110 ASN A O 1
ATOM 869 N N . LEU A 1 111 ? 4.812 -5.910 -15.779 1.00 85.56 111 LEU A N 1
ATOM 870 C CA . LEU A 1 111 ? 5.206 -6.911 -16.762 1.00 85.56 111 LEU A CA 1
ATOM 871 C C . LEU A 1 111 ? 4.937 -8.307 -16.194 1.00 85.56 111 LEU A C 1
ATOM 873 O O . LEU A 1 111 ? 5.357 -8.622 -15.083 1.00 85.56 111 LEU A O 1
ATOM 877 N N . SER A 1 112 ? 4.221 -9.139 -16.949 1.00 81.62 112 SER A N 1
ATOM 878 C CA . SER A 1 112 ? 3.868 -10.499 -16.533 1.00 81.62 112 SER A CA 1
ATOM 879 C C . SER A 1 112 ? 4.329 -11.512 -17.568 1.00 81.62 112 SER A C 1
ATOM 881 O O . SER A 1 112 ? 4.167 -11.306 -18.771 1.00 81.62 112 SER A O 1
ATOM 883 N N . GLU A 1 113 ? 4.869 -12.626 -17.088 1.00 81.19 113 GLU A N 1
ATOM 884 C CA . GLU A 1 113 ? 5.271 -13.745 -17.933 1.00 81.19 113 GLU A CA 1
ATOM 885 C C . GLU A 1 113 ? 4.056 -14.358 -18.653 1.00 81.19 113 GLU A C 1
ATOM 887 O O . GLU A 1 113 ? 2.947 -14.403 -18.116 1.00 81.19 113 GLU A O 1
ATOM 892 N N . GLY A 1 114 ? 4.253 -14.814 -19.893 1.00 83.25 114 GLY A N 1
ATOM 893 C CA . GLY A 1 114 ? 3.200 -15.449 -20.693 1.00 83.25 114 GLY A CA 1
ATOM 894 C C . GLY A 1 114 ? 2.158 -14.491 -21.282 1.00 83.25 114 GLY A C 1
ATOM 895 O O . GLY A 1 114 ? 1.221 -14.950 -21.935 1.00 83.25 114 GLY A O 1
ATOM 896 N N . LEU A 1 115 ? 2.315 -13.175 -21.096 1.00 86.31 115 LEU A N 1
ATOM 897 C CA . LEU A 1 115 ? 1.510 -12.161 -21.775 1.00 86.31 115 LEU A CA 1
ATOM 898 C C . LEU A 1 115 ? 2.293 -11.528 -22.924 1.00 86.31 115 LEU A C 1
ATOM 900 O O . LEU A 1 115 ? 3.451 -11.135 -22.772 1.00 86.31 115 LEU A O 1
ATOM 904 N N . PHE A 1 116 ? 1.631 -11.374 -24.072 1.00 87.06 116 PHE A N 1
ATOM 905 C CA . PHE A 1 116 ? 2.167 -10.562 -25.158 1.00 87.06 116 PHE A CA 1
ATOM 906 C C . PHE A 1 116 ? 2.353 -9.129 -24.666 1.00 87.06 116 PHE A C 1
ATOM 908 O O . PHE A 1 116 ? 1.395 -8.464 -24.274 1.00 87.06 116 PHE A O 1
ATOM 915 N N . THR A 1 117 ? 3.600 -8.673 -24.697 1.00 82.12 117 THR A N 1
ATOM 916 C CA . THR A 1 117 ? 3.978 -7.315 -24.327 1.00 82.12 117 THR A CA 1
ATOM 917 C C . THR A 1 117 ? 4.544 -6.631 -25.559 1.00 82.12 117 THR A C 1
ATOM 919 O O . THR A 1 117 ? 5.500 -7.117 -26.155 1.00 82.12 117 THR A O 1
ATOM 922 N N . THR A 1 118 ? 3.950 -5.505 -25.939 1.00 84.25 118 THR A N 1
ATOM 923 C CA . THR A 1 118 ? 4.536 -4.567 -26.901 1.00 84.25 118 THR A CA 1
ATOM 924 C C . THR A 1 118 ? 5.348 -3.541 -26.126 1.00 84.25 118 THR A C 1
ATOM 926 O O . THR A 1 118 ? 4.819 -2.928 -25.195 1.00 84.25 118 THR A O 1
ATOM 929 N N . ALA A 1 119 ? 6.609 -3.350 -26.493 1.00 78.31 119 ALA A N 1
ATOM 930 C CA . ALA A 1 119 ? 7.479 -2.366 -25.868 1.00 78.31 119 ALA A CA 1
ATOM 931 C C . ALA A 1 119 ? 7.940 -1.370 -26.927 1.00 78.31 119 ALA A C 1
ATOM 933 O O . ALA A 1 119 ? 8.449 -1.773 -27.965 1.00 78.31 119 ALA A O 1
ATOM 934 N N . ALA A 1 120 ? 7.793 -0.079 -26.639 1.00 81.69 120 ALA A N 1
ATOM 935 C CA . ALA A 1 120 ? 8.487 0.936 -27.409 1.00 81.69 120 ALA A CA 1
ATOM 936 C C . ALA A 1 120 ? 9.941 0.982 -26.929 1.00 81.69 120 ALA A C 1
ATOM 938 O O . ALA A 1 120 ? 10.197 1.129 -25.730 1.00 81.69 120 ALA A O 1
ATOM 939 N N . VAL A 1 121 ? 10.882 0.836 -27.854 1.00 77.81 121 VAL A N 1
ATOM 940 C CA . VAL A 1 121 ? 12.307 1.005 -27.581 1.00 77.81 121 VAL A CA 1
ATOM 941 C C . VAL A 1 121 ? 12.668 2.424 -27.987 1.00 77.81 121 VAL A C 1
ATOM 943 O O . VAL A 1 121 ? 12.700 2.750 -29.172 1.00 77.81 121 VAL A O 1
ATOM 946 N N . ASP A 1 122 ? 12.879 3.271 -26.988 1.00 76.81 122 ASP A N 1
ATOM 947 C CA . ASP A 1 122 ? 13.220 4.680 -27.166 1.00 76.81 122 ASP A CA 1
ATOM 948 C C . ASP A 1 122 ? 14.727 4.915 -26.977 1.00 76.81 122 ASP A C 1
ATOM 950 O O . ASP A 1 122 ? 15.404 4.107 -26.338 1.00 76.81 122 ASP A O 1
ATOM 954 N N . ASN A 1 123 ? 15.253 6.018 -27.514 1.00 69.81 123 ASN A N 1
ATOM 955 C CA . ASN A 1 123 ? 16.681 6.370 -27.474 1.00 69.81 123 ASN A CA 1
ATOM 956 C C . ASN A 1 123 ? 17.619 5.301 -28.071 1.00 69.81 123 ASN A C 1
ATOM 958 O O . ASN A 1 123 ? 18.659 4.972 -27.492 1.00 69.81 123 ASN A O 1
ATOM 962 N N . ILE A 1 124 ? 17.270 4.741 -29.236 1.00 70.00 124 ILE A N 1
ATOM 963 C CA . ILE A 1 124 ? 18.194 3.875 -29.982 1.00 70.00 124 ILE A CA 1
ATOM 964 C C . ILE A 1 124 ? 19.264 4.758 -30.633 1.00 70.00 124 ILE A C 1
ATOM 966 O O . ILE A 1 124 ? 19.154 5.133 -31.801 1.00 70.00 124 ILE A O 1
ATOM 970 N N . ASP A 1 125 ? 20.299 5.096 -29.870 1.00 69.50 125 ASP A N 1
ATOM 971 C CA . ASP A 1 125 ? 21.421 5.882 -30.371 1.00 69.50 125 ASP A CA 1
ATOM 972 C C . ASP A 1 125 ? 22.447 4.960 -31.042 1.00 69.50 125 ASP A C 1
ATOM 974 O O . ASP A 1 125 ? 22.987 4.030 -30.440 1.00 69.50 125 ASP A O 1
ATOM 978 N N . HIS A 1 126 ? 22.756 5.226 -32.312 1.00 65.19 126 HIS A N 1
ATOM 979 C CA . HIS A 1 126 ? 23.747 4.440 -33.054 1.00 65.19 126 HIS A CA 1
ATOM 980 C C . HIS A 1 126 ? 25.184 4.631 -32.524 1.00 65.19 126 HIS A C 1
ATOM 982 O O . HIS A 1 126 ? 26.035 3.766 -32.730 1.00 65.19 126 HIS A O 1
ATOM 988 N N . ASN A 1 127 ? 25.474 5.748 -31.840 1.00 65.25 127 ASN A N 1
ATOM 989 C CA . ASN A 1 127 ? 26.805 6.054 -31.314 1.00 65.25 127 ASN A CA 1
ATOM 990 C C . ASN A 1 127 ? 26.764 6.471 -29.827 1.00 65.25 127 ASN A C 1
ATOM 992 O O . ASN A 1 127 ? 26.442 7.623 -29.531 1.00 65.25 127 ASN A O 1
ATOM 996 N N . PRO A 1 128 ? 27.197 5.602 -28.893 1.00 61.81 128 PRO A N 1
ATOM 997 C CA . PRO A 1 128 ? 27.134 5.863 -27.451 1.00 61.81 128 PRO A CA 1
ATOM 998 C C . PRO A 1 128 ? 28.097 6.959 -26.953 1.00 61.81 128 PRO A C 1
ATOM 1000 O O . PRO A 1 128 ? 28.070 7.307 -25.777 1.00 61.81 128 PRO A O 1
ATOM 1003 N N . SER A 1 129 ? 28.969 7.501 -27.814 1.00 62.56 129 SER A N 1
ATOM 1004 C CA . SER A 1 129 ? 29.951 8.539 -27.451 1.00 62.56 129 SER A CA 1
ATOM 1005 C C . SER A 1 129 ? 29.542 9.967 -27.825 1.00 62.56 129 SER A C 1
ATOM 1007 O O . SER A 1 129 ? 30.248 10.914 -27.478 1.00 62.56 129 SER A O 1
ATOM 1009 N N . SER A 1 130 ? 28.419 10.153 -28.526 1.00 59.97 130 SER A N 1
ATOM 1010 C CA . SER A 1 130 ? 28.014 11.470 -29.020 1.00 59.97 130 SER A CA 1
ATOM 1011 C C . SER A 1 130 ? 26.891 12.062 -28.171 1.00 59.97 130 SER A C 1
ATOM 1013 O O . SER A 1 130 ? 25.715 11.902 -28.461 1.00 59.97 130 SER A O 1
ATOM 1015 N N . THR A 1 131 ? 27.253 12.793 -27.120 1.00 57.66 131 THR A N 1
ATOM 1016 C CA . THR A 1 131 ? 26.299 13.522 -26.259 1.00 57.66 131 THR A CA 1
ATOM 1017 C C . THR A 1 131 ? 25.732 14.791 -26.910 1.00 57.66 131 THR A C 1
ATOM 1019 O O . THR A 1 131 ? 24.933 15.499 -26.301 1.00 57.66 131 THR A O 1
ATOM 1022 N N . THR A 1 132 ? 26.150 15.105 -28.140 1.00 59.66 132 THR A N 1
ATOM 1023 C CA . THR A 1 132 ? 25.792 16.331 -28.868 1.00 59.66 132 THR A CA 1
ATOM 1024 C C . THR A 1 132 ? 25.513 16.076 -30.349 1.00 59.66 132 THR A C 1
ATOM 1026 O O . THR A 1 132 ? 25.706 16.983 -31.158 1.00 59.66 132 THR A O 1
ATOM 1029 N N . SER A 1 133 ? 25.139 14.857 -30.754 1.00 52.06 133 SER A N 1
ATOM 1030 C CA . SER A 1 133 ? 25.038 14.539 -32.180 1.00 52.06 133 SER A CA 1
ATOM 1031 C C . SER A 1 133 ? 23.908 15.316 -32.854 1.00 52.06 133 SER A C 1
ATOM 1033 O O . SER A 1 133 ? 22.743 14.933 -32.797 1.00 52.06 133 SER A O 1
ATOM 1035 N N . THR A 1 134 ? 24.258 16.378 -33.563 1.00 58.53 134 THR A N 1
ATOM 1036 C CA . THR A 1 134 ? 23.388 16.990 -34.570 1.00 58.53 134 THR A CA 1
ATOM 1037 C C . THR A 1 134 ? 23.203 16.079 -35.793 1.00 58.53 134 THR A C 1
ATOM 1039 O O . THR A 1 134 ? 22.264 16.28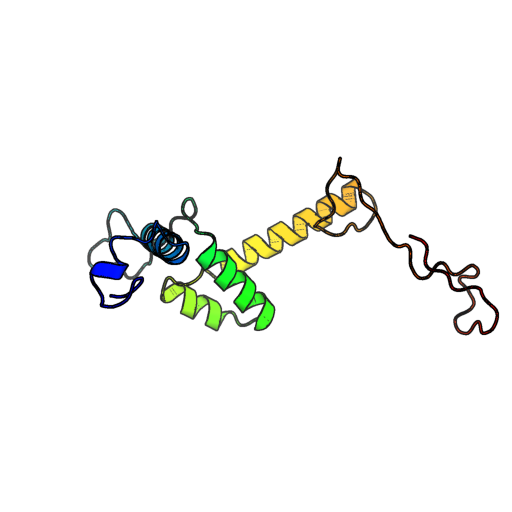9 -36.549 1.00 58.53 134 THR A O 1
ATOM 1042 N N . ASP A 1 135 ? 24.046 15.042 -35.939 1.00 56.19 135 ASP A N 1
ATOM 1043 C CA . ASP A 1 135 ? 24.122 14.160 -37.116 1.00 56.19 135 ASP A CA 1
ATOM 1044 C C . ASP A 1 135 ? 23.925 12.655 -36.813 1.00 56.19 135 ASP A C 1
ATOM 1046 O O . ASP A 1 135 ? 24.253 11.818 -37.655 1.00 56.19 135 ASP A O 1
ATOM 1050 N N . SER A 1 136 ? 23.424 12.268 -35.628 1.00 60.44 136 SER A N 1
ATOM 1051 C CA . SER A 1 136 ? 23.075 10.857 -35.362 1.00 60.44 136 SER A CA 1
ATOM 1052 C C . SER A 1 136 ? 21.572 10.621 -35.461 1.00 60.44 136 SER A C 1
ATOM 1054 O O . SER A 1 136 ? 20.758 11.486 -35.139 1.00 60.44 136 SER A O 1
ATOM 1056 N N . PHE A 1 137 ? 21.208 9.446 -35.975 1.00 61.25 137 PHE A N 1
ATOM 1057 C CA . PHE A 1 137 ? 19.818 9.051 -36.119 1.00 61.25 137 PHE A CA 1
ATOM 1058 C C . PHE A 1 137 ? 19.279 8.651 -34.747 1.00 61.25 137 PHE A C 1
ATOM 1060 O O . PHE A 1 137 ? 19.700 7.640 -34.190 1.00 61.25 137 PHE A O 1
ATOM 1067 N N . HIS A 1 138 ? 18.356 9.452 -34.228 1.00 63.16 138 HIS A N 1
ATOM 1068 C CA . HIS A 1 138 ? 17.615 9.150 -33.017 1.00 63.16 138 HIS A CA 1
ATOM 1069 C C . HIS A 1 138 ? 16.280 8.520 -33.414 1.00 63.16 138 HIS A C 1
ATOM 1071 O O . HIS A 1 138 ? 15.476 9.147 -34.110 1.00 63.16 138 HIS A O 1
ATOM 1077 N N . GLY A 1 139 ? 16.078 7.257 -33.048 1.00 64.44 139 GLY A N 1
ATOM 1078 C CA . GLY A 1 139 ? 14.902 6.489 -33.443 1.00 64.44 139 GLY A CA 1
ATOM 1079 C C . GLY A 1 139 ? 14.145 5.930 -32.247 1.00 64.44 139 GLY A C 1
ATOM 1080 O O . GLY A 1 139 ? 14.749 5.463 -31.283 1.00 64.44 139 GLY A O 1
ATOM 1081 N N . THR A 1 140 ? 12.819 5.915 -32.364 1.00 70.75 140 THR A N 1
ATOM 1082 C CA . THR A 1 140 ? 11.930 5.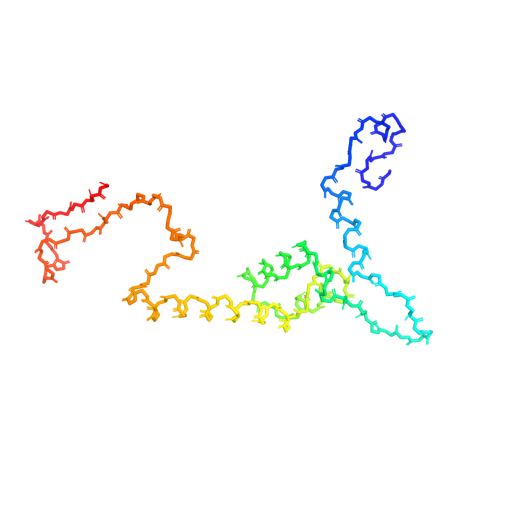128 -31.508 1.00 70.75 140 THR A CA 1
ATOM 1083 C C . THR A 1 140 ? 11.424 3.935 -32.321 1.00 70.75 140 THR A C 1
ATOM 1085 O O . THR A 1 140 ? 10.832 4.114 -33.389 1.00 70.75 140 THR A O 1
ATOM 1088 N N . GLY A 1 141 ? 11.673 2.719 -31.840 1.00 68.44 141 GLY A N 1
ATOM 1089 C CA . GLY A 1 141 ? 11.073 1.489 -32.364 1.00 68.44 141 GLY A CA 1
ATOM 1090 C C . GLY A 1 141 ? 9.802 1.135 -31.589 1.00 68.44 141 GLY A C 1
ATOM 1091 O O . GLY A 1 141 ? 9.733 1.399 -30.390 1.00 68.44 141 GLY A O 1
ATOM 1092 N N . ILE A 1 142 ? 8.808 0.546 -32.258 1.00 65.75 142 ILE A N 1
ATOM 1093 C CA . ILE A 1 142 ? 7.558 0.045 -31.650 1.00 65.75 142 ILE A CA 1
ATOM 1094 C C . ILE A 1 142 ? 7.449 -1.458 -31.895 1.00 65.75 142 ILE A C 1
ATOM 1096 O O . ILE A 1 142 ? 7.809 -1.874 -33.020 1.00 65.75 142 ILE A O 1
#

pLDDT: mean 80.45, std 13.61, range [52.06, 97.75]

Organism: Chionoecetes opilio (NCBI:txid41210)

Secondary structure (DSSP, 8-state):
--SS-S-TTTTTTS---HHHHHHHHHHHHH--S-PPTT-------GGG--HHHHHHHHHHHHHH--HHHHHHHHHTTSS--HHHHHHHHHHHHHHHHHHHHHHSS---TT--TTS-----EEEEES-TT-TT-TTS-EEEE-

Foldseek 3Di:
DVPQDDDPVSVPPDDCDPVNVQVVLLCVQQDDPDDDVVDLDRDGDPVSDDPQQLCVLLVCCVVPVDQVVNCVCVSVSRHDHNVVSVVVVVVLVVVQVVVCVVVVDRDDPPDDPPDDDDDWDFQPWPDPPCPPDPPTDGDIDD

Radius of gyration: 24.14 Å; chains: 1; bounding box: 68×32×67 Å

Sequence (142 aa):
MILDGPNIKSQSGDGVTRATLSTAQLLQYNSSIRRRVGSTTVRHNKDRETPLPIYVGLTVHARTWKRDLIEMLFDLGLSISYDRVMAISTSMGNRVCEQYHRDEVVCPPNLSEGLFTTAAVDNIDHNPSSTTSTDSFHGTGI